Protein AF-A0A3D2CEG2-F1 (afdb_monomer)

Foldseek 3Di:
DDDDDDDDDPDDDDPPPDPPPDPPPPPPDDQFDLQVLLVLCLVAPLRSCVSLVPDDPVVSVVRNVVVVVLCCQQPPDADPPGGPCRVPVPVSVVSVVVSNVVSNVRSVVSSVSSVVVNVVVVVVVLQDFPQDQDPVNPDRDRDNDDDD

Radius of gyration: 26.11 Å; Cα contacts (8 Å, |Δi|>4): 119; chains: 1; bounding box: 57×58×69 Å

Secondary structure (DSSP, 8-state):
---------------------------S-PPP-HHHHHHHHHHSTTHHHHHHT-S-HHHHHHHHHHHHHHHHHHHTPPBTTB-HHHH-HHHHHHHHHHHHHHHHHHHHHHHHHHHHHHHHHHHHHHTS-EEEEPTTS--EEEE-----

Structure (mmCIF, N/CA/C/O backbone):
data_AF-A0A3D2CEG2-F1
#
_entry.id   AF-A0A3D2CEG2-F1
#
loop_
_atom_site.group_PDB
_atom_site.id
_atom_site.type_symbol
_atom_site.label_atom_id
_atom_site.label_alt_id
_atom_site.label_comp_id
_atom_site.label_asym_id
_atom_site.label_entity_id
_atom_si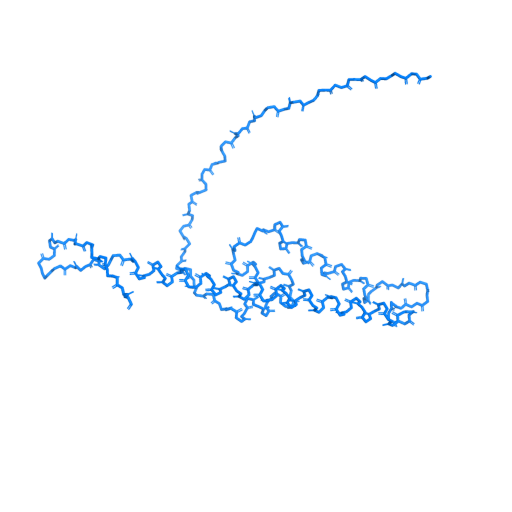te.label_seq_id
_atom_site.pdbx_PDB_ins_code
_atom_site.Cartn_x
_atom_site.Cartn_y
_atom_site.Cartn_z
_atom_site.occupancy
_atom_site.B_iso_or_equiv
_atom_site.auth_seq_id
_atom_site.auth_comp_id
_atom_site.auth_asym_id
_atom_site.auth_atom_id
_atom_site.pdbx_PDB_model_num
ATOM 1 N N . MET A 1 1 ? 18.929 47.946 -15.778 1.00 42.94 1 MET A N 1
ATOM 2 C CA . MET A 1 1 ? 17.590 47.532 -16.253 1.00 42.94 1 MET A CA 1
ATOM 3 C C . MET A 1 1 ? 16.760 47.150 -15.026 1.00 42.94 1 MET A C 1
ATOM 5 O O . MET A 1 1 ? 17.115 46.188 -14.368 1.00 42.94 1 MET A O 1
ATOM 9 N N . LEU A 1 2 ? 15.990 48.111 -14.490 1.00 36.00 2 LEU A N 1
ATOM 10 C CA . LEU A 1 2 ? 14.506 48.102 -14.418 1.00 36.00 2 LEU A CA 1
ATOM 11 C C . LEU A 1 2 ? 13.957 47.003 -13.466 1.00 36.00 2 LEU A C 1
ATOM 13 O O . LEU A 1 2 ? 13.908 45.848 -13.850 1.00 36.00 2 LEU A O 1
ATOM 17 N N . HIS A 1 3 ? 13.818 47.218 -12.149 1.00 42.34 3 HIS A N 1
ATOM 18 C CA . HIS A 1 3 ? 12.664 47.790 -11.409 1.00 42.34 3 HIS A CA 1
ATOM 19 C C . HIS A 1 3 ? 11.264 47.250 -11.782 1.00 42.34 3 HIS A C 1
ATOM 21 O O . HIS A 1 3 ? 10.720 47.659 -12.801 1.00 42.34 3 HIS A O 1
ATOM 27 N N . ALA A 1 4 ? 10.672 46.442 -10.885 1.00 49.22 4 ALA A N 1
ATOM 28 C CA . ALA A 1 4 ? 9.240 46.380 -10.506 1.00 49.22 4 ALA A CA 1
ATOM 29 C C . ALA A 1 4 ? 9.119 45.385 -9.317 1.00 49.22 4 ALA A C 1
ATOM 31 O O . ALA A 1 4 ? 9.452 44.219 -9.488 1.00 49.22 4 ALA A O 1
ATOM 32 N N . PHE A 1 5 ? 8.977 45.760 -8.039 1.00 42.22 5 PHE A N 1
ATOM 33 C CA . PHE A 1 5 ? 7.863 46.391 -7.300 1.00 42.22 5 PHE A CA 1
ATOM 34 C C . PHE A 1 5 ? 6.514 45.647 -7.322 1.00 42.22 5 PHE A C 1
ATOM 36 O O . PHE A 1 5 ? 5.977 45.388 -8.392 1.00 42.22 5 PHE A O 1
ATOM 43 N N . LEU A 1 6 ? 5.939 45.523 -6.106 1.00 39.72 6 LEU A N 1
ATOM 44 C CA . LEU A 1 6 ? 4.506 45.385 -5.761 1.00 39.72 6 LEU A CA 1
ATOM 45 C C . LEU A 1 6 ? 3.837 44.022 -6.061 1.00 39.72 6 LEU A C 1
ATOM 47 O O . LEU A 1 6 ? 4.116 43.401 -7.068 1.00 39.72 6 LEU A O 1
ATOM 51 N N . ALA A 1 7 ? 2.875 43.500 -5.295 1.00 39.22 7 ALA A N 1
ATOM 52 C CA . ALA A 1 7 ? 2.267 43.854 -4.015 1.00 39.22 7 ALA A CA 1
ATOM 53 C C . ALA A 1 7 ? 1.388 42.663 -3.571 1.00 39.22 7 ALA A C 1
ATOM 55 O O . ALA A 1 7 ? 0.840 41.957 -4.409 1.00 39.22 7 ALA A O 1
ATOM 56 N N . LEU A 1 8 ? 1.190 42.539 -2.259 1.00 41.31 8 LEU A N 1
ATOM 57 C CA . LEU A 1 8 ? -0.115 42.322 -1.624 1.00 41.31 8 LEU A CA 1
ATOM 58 C C . LEU A 1 8 ? -1.017 41.168 -2.123 1.00 41.31 8 LEU A C 1
ATOM 60 O O . LEU A 1 8 ? -1.780 41.318 -3.068 1.00 41.31 8 LEU A O 1
ATOM 64 N N . ALA A 1 9 ? -1.098 40.104 -1.321 1.00 42.97 9 ALA A N 1
ATOM 65 C CA . ALA A 1 9 ? -2.386 39.476 -1.010 1.00 42.97 9 ALA A CA 1
ATOM 66 C C . ALA A 1 9 ? -2.325 38.779 0.359 1.00 42.97 9 ALA A C 1
ATOM 68 O O . ALA A 1 9 ? -2.329 37.555 0.470 1.00 42.97 9 ALA A O 1
ATOM 69 N N . LEU A 1 10 ? -2.292 39.588 1.424 1.00 46.09 10 LEU A N 1
ATOM 70 C CA . LEU A 1 10 ? -2.864 39.187 2.707 1.00 46.09 10 LEU A CA 1
ATOM 71 C C . LEU A 1 10 ? -4.368 38.982 2.464 1.00 46.09 10 LEU A C 1
ATOM 73 O O . LEU A 1 10 ? -5.115 39.953 2.369 1.00 46.09 10 LEU A O 1
ATOM 77 N N . THR A 1 11 ? -4.821 37.739 2.327 1.00 51.34 11 THR A N 1
ATOM 78 C CA . THR A 1 11 ? -6.248 37.415 2.427 1.00 51.34 11 THR A CA 1
ATOM 79 C C . THR A 1 11 ? -6.501 36.838 3.808 1.00 51.34 11 THR A C 1
ATOM 81 O O . THR A 1 11 ? -6.250 35.672 4.100 1.00 51.34 11 THR A O 1
ATOM 84 N N . ALA A 1 12 ? -6.949 37.724 4.693 1.00 43.72 12 ALA A N 1
ATOM 85 C CA . ALA A 1 12 ? -7.514 37.356 5.972 1.00 43.72 12 ALA A CA 1
ATOM 86 C C . ALA A 1 12 ? -8.831 36.592 5.760 1.00 43.72 12 ALA A C 1
ATOM 88 O O . ALA A 1 12 ? -9.707 37.034 5.025 1.00 43.72 12 ALA A O 1
ATOM 89 N N . SER A 1 13 ? -8.921 35.449 6.439 1.00 51.25 13 SER A N 1
ATOM 90 C CA . SER A 1 13 ? -10.106 34.853 7.060 1.00 51.25 13 SER A CA 1
ATOM 91 C C . SER A 1 13 ? -11.473 35.141 6.425 1.00 51.25 13 SER A C 1
ATOM 93 O O . SER A 1 13 ? -12.099 36.168 6.676 1.00 51.25 13 SER A O 1
ATOM 95 N N . THR A 1 14 ? -12.030 34.119 5.779 1.00 43.12 14 THR A N 1
ATOM 96 C CA . THR A 1 14 ? -13.417 33.746 6.073 1.00 43.12 14 THR A CA 1
ATOM 97 C C . THR A 1 14 ? -13.414 32.299 6.544 1.00 43.12 14 THR A C 1
ATOM 99 O O . THR A 1 14 ? -13.453 31.353 5.762 1.00 43.12 14 THR A O 1
ATOM 102 N N . ALA A 1 15 ? -13.327 32.118 7.862 1.00 48.59 15 ALA A N 1
ATOM 103 C CA . ALA A 1 15 ? -13.788 30.900 8.508 1.00 48.59 15 ALA A CA 1
ATOM 104 C C . ALA A 1 15 ? -15.304 30.799 8.271 1.00 48.59 15 ALA A C 1
ATOM 106 O O . ALA A 1 15 ? -16.113 31.197 9.106 1.00 48.59 15 ALA A O 1
ATOM 107 N N . SER A 1 16 ? -15.693 30.330 7.083 1.00 51.94 16 SER A N 1
ATOM 108 C CA . SER A 1 16 ? -17.031 29.811 6.857 1.00 51.94 16 SER A CA 1
ATOM 109 C C . SER A 1 16 ? -17.116 28.555 7.709 1.00 51.94 16 SER A C 1
ATOM 111 O O . SER A 1 16 ? -16.460 27.553 7.421 1.00 51.94 16 SER A O 1
ATOM 113 N N . ALA A 1 17 ? -17.817 28.665 8.836 1.00 54.22 17 ALA A N 1
ATOM 114 C CA . ALA A 1 17 ? -18.157 27.535 9.673 1.00 54.22 17 ALA A CA 1
ATOM 115 C C . ALA A 1 17 ? -18.869 26.515 8.782 1.00 54.22 17 ALA A C 1
ATOM 117 O O . ALA A 1 17 ? -20.036 26.693 8.431 1.00 54.22 17 ALA A O 1
ATOM 118 N N . ALA A 1 18 ? -18.130 25.483 8.365 1.00 50.28 18 ALA A N 1
ATOM 119 C CA . ALA A 1 18 ? -18.706 24.347 7.678 1.00 50.28 18 ALA A CA 1
ATOM 120 C C . ALA A 1 18 ? -19.881 23.857 8.538 1.00 50.28 18 ALA A C 1
ATOM 122 O O . ALA A 1 18 ? -19.718 23.754 9.761 1.00 50.28 18 ALA A O 1
ATOM 123 N N . PRO A 1 19 ? -21.067 23.624 7.947 1.00 52.62 19 PRO A N 1
ATOM 124 C CA . PRO A 1 19 ? -22.203 23.110 8.691 1.00 52.62 19 PRO A CA 1
ATOM 125 C C . PRO A 1 19 ? -21.728 21.872 9.441 1.00 52.62 19 PRO A C 1
ATOM 127 O O . PRO A 1 19 ? -21.148 20.975 8.831 1.00 52.62 19 PRO A O 1
ATOM 130 N N . ALA A 1 20 ? -21.889 21.885 10.766 1.00 51.44 20 ALA A N 1
ATOM 131 C CA . ALA A 1 20 ? -21.492 20.789 11.629 1.00 51.44 20 ALA A CA 1
ATOM 132 C C . ALA A 1 20 ? -22.071 19.502 11.039 1.00 51.44 20 ALA A C 1
ATOM 134 O O . ALA A 1 20 ? -23.289 19.314 11.055 1.00 51.44 20 ALA A O 1
ATOM 135 N N . GLU A 1 21 ? -21.208 18.668 10.451 1.00 45.22 21 GLU A N 1
ATOM 136 C CA . GLU A 1 21 ? -21.599 17.363 9.945 1.00 45.22 21 GLU A CA 1
ATOM 137 C C . GLU A 1 21 ? -22.230 16.635 11.125 1.00 45.22 21 GLU A C 1
ATOM 139 O O . GLU A 1 21 ? -21.552 16.267 12.089 1.00 45.22 21 GLU A O 1
ATOM 144 N N . GLN A 1 22 ? -23.556 16.496 11.085 1.00 47.28 22 GLN A N 1
ATOM 145 C CA . GLN A 1 22 ? -24.261 15.663 12.037 1.00 47.28 22 GLN A CA 1
ATOM 146 C C . GLN A 1 22 ? -23.570 14.301 11.989 1.00 47.28 22 GLN A C 1
ATOM 148 O O . GLN A 1 22 ? -23.398 13.765 10.888 1.00 47.28 22 GLN A O 1
ATOM 153 N N . PRO A 1 23 ? -23.129 13.748 13.132 1.00 47.56 23 PRO A N 1
ATOM 154 C CA . PRO A 1 23 ? -22.524 12.434 13.152 1.00 47.56 23 PRO A CA 1
ATOM 155 C C . PRO A 1 23 ? -23.610 11.459 12.716 1.00 47.56 23 PRO A C 1
ATOM 157 O O . PRO A 1 23 ? -24.440 11.037 13.518 1.00 47.56 23 PRO A O 1
ATOM 160 N N . VAL A 1 24 ? -23.635 11.153 11.416 1.00 52.97 24 VAL A N 1
ATOM 161 C CA . VAL A 1 24 ? -24.502 10.141 10.828 1.00 52.97 24 VAL A CA 1
ATOM 162 C C . VAL A 1 24 ? -24.265 8.917 11.682 1.00 52.97 24 VAL A C 1
ATOM 164 O O . VAL A 1 24 ? -23.120 8.465 11.774 1.00 52.97 24 VAL A O 1
ATOM 167 N N . ALA A 1 25 ? -25.302 8.472 12.391 1.00 46.69 25 ALA A N 1
ATOM 168 C CA . ALA A 1 25 ? -25.221 7.368 13.327 1.00 46.69 25 ALA A CA 1
ATOM 169 C C . ALA A 1 25 ? -24.6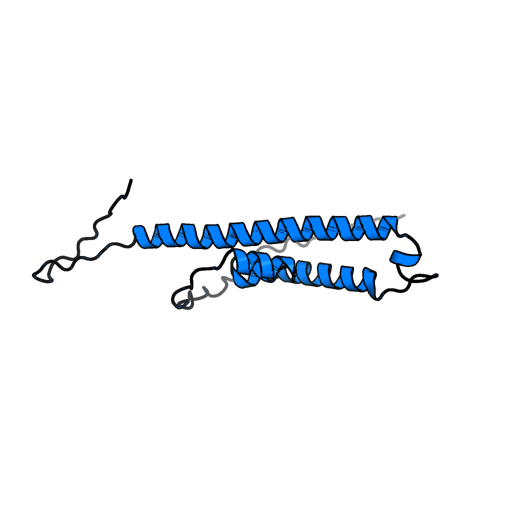86 6.155 12.564 1.00 46.69 25 ALA A C 1
ATOM 171 O O . ALA A 1 25 ? -25.418 5.451 11.868 1.00 46.69 25 ALA A O 1
ATOM 172 N N . ARG A 1 26 ? -23.364 5.962 12.614 1.00 53.56 26 ARG A N 1
ATOM 173 C CA . ARG A 1 26 ? -22.704 4.830 11.985 1.00 53.56 26 ARG A CA 1
ATOM 174 C C . ARG A 1 26 ? -23.222 3.640 12.768 1.00 53.56 26 ARG A C 1
ATOM 176 O O . ARG A 1 26 ? -22.898 3.505 13.948 1.00 53.56 26 ARG A O 1
ATOM 183 N N . GLY A 1 27 ? -24.062 2.829 12.122 1.00 51.59 27 GLY A N 1
ATOM 184 C CA . GLY A 1 27 ? -24.511 1.550 12.664 1.00 51.59 27 GLY A CA 1
ATOM 185 C C . GLY A 1 27 ? -23.323 0.763 13.228 1.00 51.59 27 GLY A C 1
ATOM 186 O O . GLY A 1 27 ? -22.179 1.063 12.868 1.00 51.59 27 GLY A O 1
ATOM 187 N N . PRO A 1 28 ? -23.560 -0.213 14.121 1.00 53.22 28 PRO A N 1
ATOM 188 C CA . PRO A 1 28 ? -22.523 -0.826 14.948 1.00 53.22 28 PRO A CA 1
ATOM 189 C C . PRO A 1 28 ? -21.291 -1.157 14.106 1.00 53.22 28 PRO A C 1
ATOM 191 O O . PRO A 1 28 ? -21.320 -2.034 13.238 1.00 53.22 28 PRO A O 1
ATOM 194 N N . ALA A 1 29 ? -20.225 -0.375 14.298 1.00 63.69 29 ALA A N 1
ATOM 195 C CA . ALA A 1 29 ? -19.043 -0.472 13.461 1.00 63.69 29 ALA A CA 1
ATOM 196 C C . ALA A 1 29 ? -18.453 -1.871 13.662 1.00 63.69 29 ALA A C 1
ATOM 198 O O . ALA A 1 29 ? -17.974 -2.191 14.747 1.00 63.69 29 ALA A O 1
ATOM 199 N N . ARG A 1 30 ? -18.517 -2.725 12.633 1.00 75.81 30 ARG A N 1
ATOM 200 C CA . ARG A 1 30 ? -18.031 -4.113 12.704 1.00 75.81 30 ARG A CA 1
ATOM 201 C C . ARG A 1 30 ? -16.550 -4.158 13.077 1.00 75.81 30 ARG A C 1
ATOM 203 O O . ARG A 1 30 ? -15.788 -3.226 12.798 1.00 75.81 30 ARG A O 1
ATOM 210 N N . GLU A 1 31 ? -16.147 -5.212 13.782 1.00 82.81 31 GLU A N 1
ATOM 211 C CA . GLU A 1 31 ? -14.736 -5.477 14.094 1.00 82.81 31 GLU A CA 1
ATOM 212 C C . GLU A 1 31 ? -13.919 -5.524 12.808 1.00 82.81 31 GLU A C 1
ATOM 214 O O . GLU A 1 31 ? -14.339 -6.107 11.804 1.00 82.81 31 GLU A O 1
ATOM 219 N N . LYS A 1 32 ? -12.793 -4.810 12.807 1.00 86.56 32 LYS A N 1
ATOM 220 C CA . LYS A 1 32 ? -11.914 -4.756 11.645 1.00 86.56 32 LYS A CA 1
ATOM 221 C C . LYS A 1 32 ? -11.090 -6.032 11.631 1.00 86.56 32 LYS A C 1
ATOM 223 O O . LYS A 1 32 ? -10.656 -6.494 12.676 1.00 86.56 32 LYS A O 1
ATOM 228 N N . LYS A 1 33 ? -10.862 -6.616 10.459 1.00 91.38 33 LYS A N 1
ATOM 229 C CA . LYS A 1 33 ? -10.000 -7.795 10.316 1.00 91.38 33 LYS A CA 1
ATOM 230 C C . LYS A 1 33 ? -8.589 -7.319 9.951 1.00 91.38 33 LYS A C 1
ATOM 232 O O . LYS A 1 33 ? -8.405 -6.901 8.809 1.00 91.38 33 LYS A O 1
ATOM 237 N N . PRO A 1 34 ? -7.590 -7.367 10.857 1.00 90.62 34 PRO A N 1
ATOM 238 C CA . PRO A 1 34 ? -6.271 -6.790 10.584 1.00 90.62 34 PRO A CA 1
ATOM 239 C C . PRO A 1 34 ? -5.560 -7.438 9.396 1.00 90.62 34 PRO A C 1
ATOM 241 O O . PRO A 1 34 ? -4.983 -6.738 8.572 1.00 90.62 34 PRO A O 1
ATOM 244 N N . LEU A 1 35 ? -5.679 -8.761 9.251 1.00 90.31 35 LEU A N 1
ATOM 245 C CA . LEU A 1 35 ? -5.137 -9.489 8.099 1.00 90.31 35 LEU A CA 1
ATOM 246 C C . LEU A 1 35 ? -5.802 -9.079 6.780 1.00 90.31 35 LEU A C 1
ATOM 248 O O . LEU A 1 35 ? -5.129 -8.996 5.760 1.00 90.31 35 LEU A O 1
ATOM 252 N N . LEU A 1 36 ? -7.104 -8.776 6.801 1.00 90.62 36 LEU A N 1
ATOM 253 C CA . LEU A 1 36 ? -7.802 -8.278 5.618 1.00 90.62 36 LEU A CA 1
ATOM 254 C C . LEU A 1 36 ? -7.332 -6.865 5.265 1.00 90.62 36 LEU A C 1
ATOM 256 O O . LEU A 1 36 ? -7.078 -6.593 4.100 1.00 90.62 36 LEU A O 1
ATOM 260 N N . ALA A 1 37 ? -7.184 -5.981 6.257 1.00 89.25 37 ALA A N 1
ATOM 261 C CA . ALA A 1 37 ? -6.668 -4.632 6.036 1.00 89.25 37 ALA A CA 1
ATOM 262 C C . ALA A 1 37 ? -5.244 -4.665 5.459 1.00 89.25 37 ALA A C 1
ATOM 264 O O . ALA A 1 37 ? -4.956 -3.950 4.503 1.00 89.25 37 ALA A O 1
ATOM 265 N N . ALA A 1 38 ? -4.385 -5.537 5.994 1.00 88.06 38 ALA A N 1
ATOM 266 C CA . ALA A 1 38 ? -3.032 -5.758 5.495 1.00 88.06 38 ALA A CA 1
ATOM 267 C C . ALA A 1 38 ? -3.035 -6.297 4.062 1.00 88.06 38 ALA A C 1
ATOM 269 O O . ALA A 1 38 ? -2.377 -5.728 3.199 1.00 88.06 38 ALA A O 1
ATOM 270 N N . GLY A 1 39 ? -3.813 -7.353 3.800 1.00 87.38 39 GLY A N 1
ATOM 271 C CA . GLY A 1 39 ? -3.922 -7.963 2.477 1.00 87.38 39 GLY A CA 1
ATOM 272 C C . GLY A 1 39 ? -4.441 -6.979 1.433 1.00 87.38 39 GLY A C 1
ATOM 273 O O . GLY A 1 39 ? -3.842 -6.837 0.374 1.00 87.38 39 GLY A O 1
ATOM 274 N N . LEU A 1 40 ? -5.494 -6.223 1.756 1.00 88.06 40 LEU A N 1
ATOM 275 C CA . LEU A 1 40 ? -6.011 -5.172 0.879 1.00 88.06 40 LEU A CA 1
ATOM 276 C C . LEU A 1 40 ? -4.939 -4.131 0.555 1.00 88.06 40 LEU A C 1
ATOM 278 O O . LEU A 1 40 ? -4.787 -3.780 -0.608 1.00 88.06 40 LEU A O 1
ATOM 282 N N . ASN A 1 41 ? -4.181 -3.668 1.554 1.00 86.81 41 ASN A N 1
ATOM 283 C CA . ASN A 1 41 ? -3.126 -2.677 1.333 1.00 86.81 41 ASN A CA 1
ATOM 284 C C . ASN A 1 41 ? -1.903 -3.241 0.597 1.00 86.81 41 ASN A C 1
ATOM 286 O O . ASN A 1 41 ? -1.193 -2.480 -0.050 1.00 86.81 41 ASN A O 1
ATOM 290 N N . TRP A 1 42 ? -1.658 -4.548 0.709 1.00 83.75 42 TRP A N 1
ATOM 291 C CA . TRP A 1 42 ? -0.583 -5.240 0.004 1.00 83.75 42 TRP A CA 1
ATOM 292 C C . TRP A 1 42 ? -0.872 -5.357 -1.495 1.00 83.75 42 TRP A C 1
ATOM 294 O O . TRP A 1 42 ? 0.008 -5.097 -2.310 1.00 83.75 42 TRP A O 1
ATOM 304 N N . PHE A 1 43 ? -2.103 -5.734 -1.860 1.00 83.75 43 PHE A N 1
ATOM 305 C CA . PHE A 1 43 ? -2.512 -5.850 -3.264 1.00 83.75 43 PHE A CA 1
ATOM 306 C C . PHE A 1 43 ? -2.798 -4.493 -3.905 1.00 83.75 43 PHE A C 1
ATOM 308 O O . PHE A 1 43 ? -2.457 -4.274 -5.063 1.00 83.75 43 PHE A O 1
ATOM 315 N N . VAL A 1 44 ? -3.443 -3.591 -3.165 1.00 84.31 44 VAL A N 1
ATOM 316 C CA . VAL A 1 44 ? -3.828 -2.265 -3.647 1.00 84.31 44 VAL A CA 1
ATOM 317 C C . VAL A 1 44 ? -3.433 -1.234 -2.589 1.00 84.31 44 VAL A C 1
ATOM 319 O O . VAL A 1 44 ? -4.174 -1.025 -1.619 1.00 84.31 44 VAL A O 1
ATOM 322 N N . PRO A 1 45 ? -2.277 -0.569 -2.753 1.00 83.31 45 PRO A N 1
ATOM 323 C CA . PRO A 1 45 ? -1.804 0.442 -1.817 1.00 83.31 45 PRO A CA 1
ATOM 324 C C . PRO A 1 45 ? -2.856 1.529 -1.587 1.00 83.31 45 PRO A C 1
ATOM 326 O O . PRO A 1 45 ? -3.172 2.297 -2.484 1.00 83.31 45 PRO A O 1
ATOM 329 N N . GLY A 1 46 ? -3.405 1.612 -0.376 1.00 81.81 46 GLY A N 1
ATOM 330 C CA . GLY A 1 46 ? -4.449 2.569 0.004 1.00 81.81 46 GLY A CA 1
ATOM 331 C C . GLY A 1 46 ? -5.795 1.921 0.340 1.00 81.81 46 GLY A C 1
ATOM 332 O O . GLY A 1 46 ? -6.548 2.468 1.151 1.00 81.81 46 GLY A O 1
ATOM 333 N N . ALA A 1 47 ? -6.089 0.733 -0.198 1.00 85.56 47 ALA A N 1
ATOM 334 C CA . ALA A 1 47 ? -7.370 0.054 0.013 1.00 85.56 47 ALA A CA 1
ATOM 335 C C . ALA A 1 47 ? -7.565 -0.408 1.467 1.00 85.56 47 ALA A C 1
ATOM 337 O O . ALA A 1 47 ? -8.673 -0.333 2.004 1.00 85.56 47 ALA A O 1
ATOM 338 N N . GLY A 1 48 ? -6.486 -0.823 2.142 1.00 85.88 48 GLY A N 1
ATOM 339 C CA . GLY A 1 48 ? -6.529 -1.188 3.561 1.00 85.88 48 GLY A CA 1
ATOM 340 C C . GLY A 1 48 ? -6.920 -0.011 4.458 1.00 85.88 48 GLY A C 1
ATOM 341 O O . GLY A 1 48 ? -7.715 -0.163 5.388 1.00 85.88 48 GLY A O 1
ATOM 342 N N . TYR A 1 49 ? -6.437 1.191 4.139 1.00 86.88 49 TYR A N 1
ATOM 343 C CA . TYR A 1 49 ? -6.788 2.407 4.874 1.00 86.88 49 TYR A CA 1
ATOM 344 C C . TYR A 1 49 ? -8.222 2.864 4.610 1.00 86.88 49 TYR A C 1
ATOM 346 O O . TYR A 1 49 ? -8.906 3.282 5.545 1.00 86.88 49 TYR A O 1
ATOM 354 N N . MET A 1 50 ? -8.707 2.729 3.371 1.00 86.19 50 MET A N 1
ATOM 355 C CA . MET A 1 50 ? -10.120 2.961 3.054 1.00 86.19 50 MET A CA 1
ATOM 356 C C . MET A 1 50 ? -11.029 1.993 3.822 1.00 86.19 50 MET A C 1
ATOM 358 O O . MET A 1 50 ? -12.025 2.416 4.404 1.00 86.19 50 MET A O 1
ATOM 362 N N . TYR A 1 51 ? -10.657 0.711 3.903 1.00 87.50 51 TYR A N 1
ATOM 363 C CA . TYR A 1 51 ? -11.374 -0.284 4.707 1.00 87.50 51 TYR A CA 1
ATOM 364 C C . TYR A 1 51 ? -11.394 0.071 6.204 1.00 87.50 51 TYR A C 1
ATOM 366 O O . TYR A 1 51 ? -12.424 -0.077 6.881 1.00 87.50 51 TYR A O 1
ATOM 374 N N . ASN A 1 52 ? -10.273 0.559 6.740 1.00 87.31 52 ASN A N 1
ATOM 375 C CA . ASN A 1 52 ? -10.184 1.003 8.129 1.00 87.31 52 ASN A CA 1
ATOM 376 C C . ASN A 1 52 ? -10.992 2.287 8.380 1.00 87.31 52 ASN A C 1
ATOM 378 O O . ASN A 1 52 ? -11.583 2.429 9.453 1.00 87.31 52 ASN A O 1
ATOM 382 N N . GLY A 1 53 ? -11.083 3.171 7.381 1.00 81.12 53 GLY A N 1
ATOM 383 C CA . GLY A 1 53 ? -11.868 4.406 7.408 1.00 81.12 53 GLY A CA 1
ATOM 384 C C . GLY A 1 53 ? -11.249 5.520 8.255 1.00 81.12 53 GLY A C 1
ATOM 385 O O . GLY A 1 53 ? -11.971 6.411 8.700 1.00 81.12 53 GLY A O 1
ATOM 386 N N . ARG A 1 54 ? -9.941 5.444 8.541 1.00 73.69 54 ARG A N 1
ATOM 387 C CA . ARG A 1 54 ? -9.246 6.381 9.438 1.00 73.69 54 ARG A CA 1
ATOM 388 C C . ARG A 1 54 ? -8.383 7.405 8.704 1.00 73.69 54 ARG A C 1
ATOM 390 O O . ARG A 1 54 ? -8.264 8.526 9.191 1.00 73.69 54 ARG A O 1
ATOM 397 N N . LYS A 1 55 ? -7.773 7.042 7.569 1.00 77.25 55 LYS A N 1
ATOM 398 C CA . LYS A 1 55 ? -6.963 7.980 6.777 1.00 77.25 55 LYS A CA 1
ATOM 399 C C . LYS A 1 55 ? -7.812 8.693 5.716 1.00 77.25 55 LYS A C 1
ATOM 401 O O . LYS A 1 55 ? -8.701 8.069 5.135 1.00 77.25 55 LYS A O 1
ATOM 406 N N . PRO A 1 56 ? -7.543 9.985 5.454 1.00 72.69 56 PRO A N 1
ATOM 407 C CA . PRO A 1 56 ? -8.276 10.762 4.463 1.00 72.69 56 PRO A CA 1
ATOM 408 C C . PRO A 1 56 ? -7.993 10.274 3.037 1.00 72.69 56 PRO A C 1
ATOM 410 O O . PRO A 1 56 ? -6.885 9.827 2.729 1.00 72.69 56 PRO A O 1
ATOM 413 N N . ALA A 1 57 ? -8.978 10.441 2.148 1.00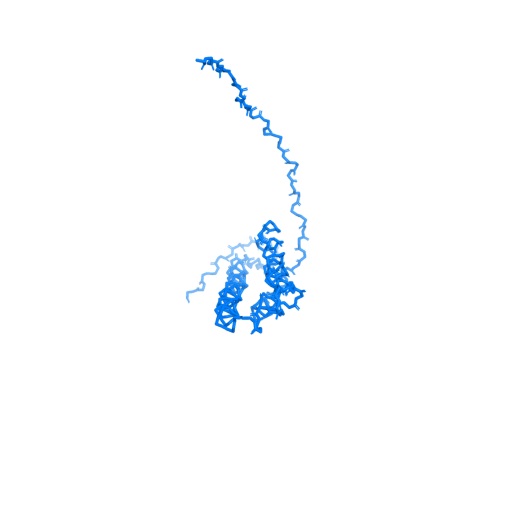 74.12 57 ALA A N 1
ATOM 414 C CA . ALA A 1 57 ? -8.880 10.065 0.733 1.00 74.12 57 ALA A CA 1
ATOM 415 C C . ALA A 1 57 ? -7.689 10.726 0.012 1.00 74.12 57 ALA A C 1
ATOM 417 O O . ALA A 1 57 ? -7.114 10.146 -0.905 1.00 74.12 57 ALA A O 1
ATOM 418 N N . LEU A 1 58 ? -7.264 11.903 0.486 1.00 68.06 58 LEU A N 1
ATOM 419 C CA . LEU A 1 58 ? -6.092 12.625 -0.010 1.00 68.06 58 LEU A CA 1
ATOM 420 C C . LEU A 1 58 ? -4.779 11.836 0.137 1.00 68.06 58 LEU A C 1
ATOM 422 O O . LEU A 1 58 ? -3.824 12.122 -0.566 1.00 68.06 58 LEU A O 1
ATOM 426 N N . VAL A 1 59 ? -4.711 10.849 1.034 1.00 70.88 59 VAL A N 1
ATOM 427 C CA . VAL A 1 59 ? -3.530 9.983 1.194 1.00 70.88 59 VAL A CA 1
ATOM 428 C C . VAL A 1 59 ? -3.687 8.695 0.387 1.00 70.88 59 VAL A C 1
ATOM 430 O O . VAL A 1 59 ? -2.736 8.226 -0.233 1.00 70.88 59 VAL A O 1
ATOM 433 N N . THR A 1 60 ? -4.891 8.124 0.358 1.00 72.75 60 THR A N 1
ATOM 434 C CA . THR A 1 60 ? -5.132 6.826 -0.286 1.00 72.75 60 THR A CA 1
ATOM 435 C C . THR A 1 60 ? -5.179 6.922 -1.808 1.00 72.75 60 THR A C 1
ATOM 437 O O . THR A 1 60 ? -4.703 6.015 -2.484 1.00 72.75 60 THR A O 1
ATOM 440 N N . VAL A 1 61 ? -5.709 8.017 -2.361 1.00 72.38 61 VAL A N 1
ATOM 441 C CA . VAL A 1 61 ? -5.825 8.211 -3.815 1.00 72.38 61 VAL A CA 1
ATOM 442 C C . VAL A 1 61 ? -4.455 8.405 -4.480 1.00 72.38 61 VAL A C 1
ATOM 444 O O . VAL A 1 61 ? -4.178 7.672 -5.430 1.00 72.38 61 VAL A O 1
ATOM 447 N N . PRO A 1 62 ? -3.551 9.282 -3.991 1.00 72.62 62 PRO A N 1
ATOM 448 C CA . PRO A 1 62 ? -2.209 9.392 -4.562 1.00 72.62 62 PRO A CA 1
ATOM 449 C C . PRO A 1 62 ? -1.383 8.114 -4.419 1.00 72.62 62 PRO A C 1
ATOM 451 O O . PRO A 1 62 ? -0.610 7.805 -5.316 1.00 72.62 62 PRO A O 1
ATOM 454 N N . MET A 1 63 ? -1.564 7.340 -3.341 1.00 77.38 63 MET A N 1
ATOM 455 C CA . MET A 1 63 ? -0.912 6.032 -3.200 1.00 77.38 63 MET A CA 1
ATOM 456 C C . MET A 1 63 ? -1.353 5.046 -4.287 1.00 77.38 63 MET A C 1
ATOM 458 O O . MET A 1 63 ? -0.499 4.442 -4.933 1.00 77.38 63 MET A O 1
ATOM 462 N N . MET A 1 64 ? -2.663 4.912 -4.520 1.00 76.94 64 MET A N 1
ATOM 463 C CA . MET A 1 64 ? -3.176 4.052 -5.594 1.00 76.94 64 MET A CA 1
ATOM 464 C C . MET A 1 64 ? -2.709 4.538 -6.970 1.00 76.94 64 MET A C 1
ATOM 466 O O . MET A 1 64 ? -2.282 3.731 -7.792 1.00 76.94 64 MET A O 1
ATOM 470 N N . ALA A 1 65 ? -2.745 5.853 -7.211 1.00 75.69 65 ALA A N 1
ATOM 471 C CA . ALA A 1 65 ? -2.290 6.447 -8.465 1.00 75.69 65 ALA A CA 1
ATOM 472 C C . ALA A 1 65 ? -0.784 6.240 -8.693 1.00 75.69 65 ALA A C 1
ATOM 474 O O . ALA A 1 65 ? -0.376 5.901 -9.799 1.00 75.69 65 ALA A O 1
ATOM 475 N N . GLY A 1 66 ? 0.034 6.388 -7.647 1.00 78.12 66 GLY A N 1
ATOM 476 C CA . GLY A 1 66 ? 1.471 6.134 -7.698 1.00 78.12 66 GLY A CA 1
ATOM 477 C C . GLY A 1 66 ? 1.785 4.674 -8.012 1.00 78.12 66 GLY A C 1
ATOM 478 O O . GLY A 1 66 ? 2.597 4.408 -8.893 1.00 78.12 66 GLY A O 1
ATOM 479 N N . ALA A 1 67 ? 1.095 3.730 -7.363 1.00 78.88 67 ALA A N 1
ATOM 480 C CA . ALA A 1 67 ? 1.243 2.304 -7.648 1.00 78.88 67 ALA A CA 1
ATOM 481 C C . ALA A 1 67 ? 0.863 1.970 -9.100 1.00 78.88 67 ALA A C 1
ATOM 483 O O . ALA A 1 67 ? 1.644 1.338 -9.805 1.00 78.88 67 ALA A O 1
ATOM 484 N N . ALA A 1 68 ? -0.287 2.459 -9.575 1.00 77.38 68 ALA A N 1
ATOM 485 C CA . ALA A 1 68 ? -0.728 2.262 -10.955 1.00 77.38 68 ALA A CA 1
ATOM 486 C C . ALA A 1 68 ? 0.241 2.887 -11.974 1.00 77.38 68 ALA A C 1
ATOM 488 O O . ALA A 1 68 ? 0.553 2.265 -12.989 1.00 77.38 68 ALA A O 1
ATOM 489 N N . GLY A 1 69 ? 0.748 4.091 -11.692 1.00 79.88 69 GLY A N 1
ATOM 490 C CA . GLY A 1 69 ? 1.743 4.766 -12.523 1.00 79.88 69 GLY A CA 1
ATOM 491 C C . GLY A 1 69 ? 3.054 3.988 -12.608 1.00 79.88 69 GLY A C 1
ATOM 492 O O . GLY A 1 69 ? 3.607 3.843 -13.696 1.00 79.88 69 GLY A O 1
ATOM 493 N N . LEU A 1 70 ? 3.514 3.416 -11.492 1.00 80.50 70 LEU A N 1
ATOM 494 C CA . LEU A 1 70 ? 4.707 2.573 -11.486 1.00 80.50 70 LEU A CA 1
ATOM 495 C C . LEU A 1 70 ? 4.496 1.294 -12.302 1.00 80.50 70 LEU A C 1
ATOM 497 O O . LEU A 1 70 ? 5.315 0.974 -13.156 1.00 80.50 70 LEU A O 1
ATOM 501 N N . THR A 1 71 ? 3.366 0.606 -12.102 1.00 76.81 71 THR A N 1
ATOM 502 C CA . THR A 1 71 ? 3.018 -0.597 -12.873 1.00 76.81 71 THR A CA 1
ATOM 503 C C . THR A 1 71 ? 2.916 -0.300 -14.369 1.00 76.81 71 THR A C 1
ATOM 505 O O . THR A 1 71 ? 3.320 -1.134 -15.182 1.00 76.81 71 THR A O 1
ATOM 508 N N . TYR A 1 72 ? 2.410 0.881 -14.739 1.00 79.12 72 TYR A N 1
ATOM 509 C CA . TYR A 1 72 ? 2.360 1.337 -16.125 1.00 79.12 72 TYR A CA 1
ATOM 510 C C . TYR A 1 72 ? 3.761 1.503 -16.725 1.00 79.12 72 TYR A C 1
ATOM 512 O O . TYR A 1 72 ? 4.040 0.954 -17.789 1.00 79.12 72 TYR A O 1
ATOM 520 N N . ILE A 1 73 ? 4.656 2.210 -16.029 1.00 76.62 73 ILE A N 1
ATOM 521 C CA . ILE A 1 73 ? 6.037 2.419 -16.486 1.00 76.62 73 ILE A CA 1
ATOM 522 C C . ILE A 1 73 ? 6.784 1.085 -16.600 1.00 76.62 73 ILE A C 1
ATOM 524 O O . ILE A 1 73 ? 7.523 0.872 -17.554 1.00 76.62 73 ILE A O 1
ATOM 528 N N . GLU A 1 74 ? 6.566 0.179 -15.651 1.00 70.94 74 GLU A N 1
ATOM 529 C CA . GLU A 1 74 ? 7.290 -1.088 -15.565 1.00 70.94 74 GLU A CA 1
ATOM 530 C C . GLU A 1 74 ? 6.848 -2.114 -16.622 1.00 70.94 74 GLU A C 1
ATOM 532 O O . GLU A 1 74 ? 7.691 -2.833 -17.155 1.00 70.94 74 GLU A O 1
ATOM 537 N N . ASN A 1 75 ? 5.550 -2.180 -16.950 1.00 70.06 75 ASN A N 1
ATOM 538 C CA . ASN A 1 75 ? 5.006 -3.232 -17.823 1.00 70.06 75 ASN A CA 1
ATOM 539 C C . ASN A 1 75 ? 4.547 -2.750 -19.204 1.00 70.06 75 ASN A C 1
ATOM 541 O O . ASN A 1 75 ? 4.442 -3.568 -20.115 1.00 70.06 75 ASN A O 1
ATOM 545 N N . PHE A 1 76 ? 4.235 -1.462 -19.370 1.00 74.06 76 PHE A N 1
ATOM 546 C CA . PHE A 1 76 ? 3.601 -0.953 -20.593 1.00 74.06 76 PHE A CA 1
ATOM 547 C C . PHE A 1 76 ? 4.422 0.109 -21.316 1.00 74.06 76 PHE A C 1
ATOM 549 O O . PHE A 1 76 ? 4.263 0.271 -22.526 1.00 74.06 76 PHE A O 1
ATOM 556 N N . HIS A 1 77 ? 5.299 0.830 -20.618 1.00 74.38 77 HIS A N 1
ATOM 557 C CA . HIS A 1 77 ? 6.164 1.799 -21.274 1.00 74.38 77 HIS A CA 1
ATOM 558 C C . HIS A 1 77 ? 7.301 1.079 -22.006 1.00 74.38 77 HIS A C 1
ATOM 560 O O . HIS A 1 77 ? 8.109 0.379 -21.396 1.00 74.38 77 HIS A O 1
ATOM 566 N N . GLN A 1 78 ? 7.347 1.242 -23.328 1.00 73.88 78 GLN A N 1
ATOM 567 C CA . GLN A 1 78 ? 8.473 0.800 -24.139 1.00 73.88 78 GLN A CA 1
ATOM 568 C C . GLN A 1 78 ? 9.488 1.932 -24.231 1.00 73.88 78 GLN A C 1
ATOM 570 O O . GLN A 1 78 ? 9.155 3.043 -24.637 1.00 73.88 78 GLN A O 1
ATOM 575 N N . PHE A 1 79 ? 10.719 1.637 -23.839 1.00 76.50 79 PHE A N 1
ATOM 576 C CA . PHE A 1 79 ? 11.864 2.505 -24.061 1.00 76.50 79 PHE A CA 1
ATOM 577 C C . PHE A 1 79 ? 12.507 2.135 -25.406 1.00 76.50 79 PHE A C 1
ATOM 579 O O . PHE A 1 79 ? 12.246 1.054 -25.945 1.00 76.50 79 PHE A O 1
ATOM 586 N N . ASP A 1 80 ? 13.351 3.013 -25.955 1.00 76.12 80 ASP A N 1
ATOM 587 C CA . ASP A 1 80 ? 14.122 2.715 -27.168 1.00 76.12 80 ASP A CA 1
ATOM 588 C C . ASP A 1 80 ? 15.020 1.490 -26.921 1.00 76.12 80 ASP A C 1
ATOM 590 O O . ASP A 1 80 ? 16.081 1.589 -26.306 1.00 76.12 80 ASP A O 1
ATOM 594 N N . GLY A 1 81 ? 14.560 0.316 -27.366 1.00 73.50 81 GLY A N 1
ATOM 595 C CA . GLY A 1 81 ? 15.240 -0.968 -27.174 1.00 73.50 81 GLY A CA 1
ATOM 596 C C . GLY A 1 81 ? 14.459 -2.043 -26.409 1.00 73.50 81 GLY A C 1
ATOM 597 O O . GLY A 1 81 ? 14.970 -3.154 -26.299 1.00 73.50 81 GLY A O 1
ATOM 598 N N . GLY A 1 82 ? 13.243 -1.764 -25.919 1.00 75.38 82 GLY A N 1
ATOM 599 C CA . GLY A 1 82 ? 12.391 -2.752 -25.244 1.00 75.38 82 GLY A CA 1
ATOM 600 C C . GLY A 1 82 ? 11.842 -2.284 -23.895 1.00 75.38 82 GLY A C 1
ATOM 601 O O . GLY A 1 82 ? 11.704 -1.092 -23.620 1.00 75.38 82 GLY A O 1
ATOM 602 N N . THR A 1 83 ? 11.476 -3.234 -23.043 1.00 77.00 83 THR A N 1
ATOM 603 C CA . THR A 1 83 ? 10.990 -2.953 -21.683 1.00 77.00 83 THR A CA 1
ATOM 604 C C . THR A 1 83 ? 12.144 -2.639 -20.729 1.00 77.00 83 THR A C 1
ATOM 606 O O . THR A 1 83 ? 13.290 -3.022 -20.966 1.00 77.00 83 THR A O 1
ATOM 609 N N . LEU A 1 84 ? 11.849 -1.992 -19.593 1.00 73.94 84 LEU A N 1
ATOM 610 C CA . LEU A 1 84 ? 12.859 -1.670 -18.571 1.00 73.94 84 LEU A CA 1
ATOM 611 C C . LEU A 1 84 ? 13.654 -2.913 -18.127 1.00 73.94 84 LEU A C 1
ATOM 613 O O . LEU A 1 84 ? 14.852 -2.844 -17.877 1.00 73.94 84 LEU A O 1
ATOM 617 N N . ARG A 1 85 ? 12.985 -4.069 -18.085 1.00 75.81 85 ARG A N 1
ATOM 618 C CA . ARG A 1 85 ? 13.581 -5.361 -17.740 1.00 75.81 85 ARG A CA 1
ATOM 619 C C . ARG A 1 85 ? 14.623 -5.843 -18.753 1.00 75.81 85 ARG A C 1
ATOM 621 O O . ARG A 1 85 ? 15.570 -6.517 -18.356 1.00 75.81 85 ARG A O 1
ATOM 628 N N . GLU A 1 86 ? 14.419 -5.560 -20.035 1.00 79.31 86 GLU A N 1
ATOM 629 C CA . GLU A 1 86 ? 15.288 -6.012 -21.130 1.00 79.31 86 GLU A CA 1
ATOM 630 C C . GLU A 1 86 ? 16.516 -5.115 -21.283 1.00 79.31 86 GLU A C 1
ATOM 632 O O . GLU A 1 86 ? 17.596 -5.605 -21.604 1.00 79.31 86 GLU A O 1
ATOM 637 N N . ILE A 1 87 ? 16.355 -3.818 -21.016 1.00 84.19 87 ILE A N 1
ATOM 638 C CA . ILE A 1 87 ? 17.420 -2.823 -21.164 1.00 84.19 87 ILE A CA 1
ATOM 639 C C . ILE A 1 87 ? 18.295 -2.755 -19.904 1.00 84.19 87 ILE A C 1
ATOM 641 O O . ILE A 1 87 ? 19.516 -2.669 -20.016 1.00 84.19 87 ILE A O 1
ATOM 645 N N . ASP A 1 88 ? 17.696 -2.816 -18.708 1.00 84.19 88 ASP A N 1
ATOM 646 C CA . ASP A 1 88 ? 18.426 -2.745 -17.439 1.00 84.19 88 ASP A CA 1
ATOM 647 C C . ASP A 1 88 ? 17.767 -3.609 -16.348 1.00 84.19 88 ASP A C 1
ATOM 649 O O . ASP A 1 88 ? 16.931 -3.174 -15.546 1.00 84.19 88 ASP A O 1
ATOM 653 N N . SER A 1 89 ? 18.202 -4.869 -16.278 1.00 85.38 89 SER A N 1
ATOM 654 C CA . SER A 1 89 ? 17.718 -5.829 -15.283 1.00 85.38 89 SER A CA 1
ATOM 655 C C . SER A 1 89 ? 18.021 -5.415 -13.841 1.00 85.38 89 SER A C 1
ATOM 657 O O . SER A 1 89 ? 17.313 -5.830 -12.922 1.00 85.38 89 SER A O 1
ATOM 659 N N . THR A 1 90 ? 19.075 -4.622 -13.620 1.00 86.38 90 THR A N 1
ATOM 660 C CA . THR A 1 90 ? 19.463 -4.173 -12.278 1.00 86.38 90 THR A CA 1
ATOM 661 C C . THR A 1 90 ? 18.522 -3.074 -11.810 1.00 86.38 90 THR A C 1
ATOM 663 O O . THR A 1 90 ? 17.983 -3.167 -10.707 1.00 86.38 90 THR A O 1
ATOM 666 N N . ALA A 1 91 ? 18.248 -2.080 -12.659 1.00 81.25 91 ALA A N 1
ATOM 667 C CA . ALA A 1 91 ? 17.263 -1.041 -12.374 1.00 81.25 91 ALA A CA 1
ATOM 668 C C . ALA A 1 91 ? 15.862 -1.631 -12.153 1.00 81.25 91 ALA A C 1
ATOM 670 O O . ALA A 1 91 ? 15.161 -1.225 -11.220 1.00 81.2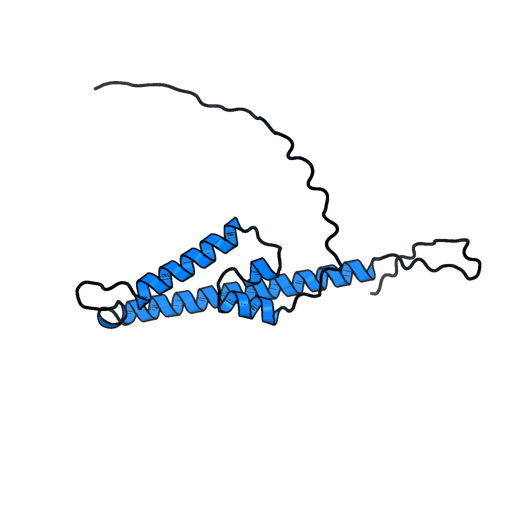5 91 ALA A O 1
ATOM 671 N N . PHE A 1 92 ? 15.482 -2.646 -12.936 1.00 84.81 92 PHE A N 1
ATOM 672 C 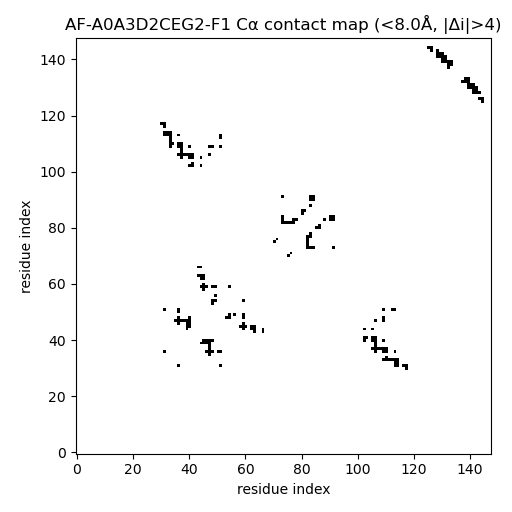CA . PHE A 1 92 ? 14.250 -3.401 -12.713 1.00 84.81 92 PHE A CA 1
ATOM 673 C C . PHE A 1 92 ? 14.234 -4.071 -11.329 1.00 84.81 92 PHE A C 1
ATOM 675 O O . PHE A 1 92 ? 13.299 -3.869 -10.556 1.00 84.81 92 PHE A O 1
ATOM 682 N N . ALA A 1 93 ? 15.289 -4.806 -10.960 1.00 83.06 93 ALA A N 1
ATOM 683 C CA . ALA A 1 93 ? 15.369 -5.481 -9.663 1.00 83.06 93 ALA A CA 1
ATOM 684 C C . ALA A 1 93 ? 15.338 -4.502 -8.475 1.00 83.06 93 ALA A C 1
ATOM 686 O O . ALA A 1 93 ? 14.689 -4.779 -7.464 1.00 83.06 93 ALA A O 1
ATOM 687 N N . VAL A 1 94 ? 15.999 -3.346 -8.596 1.00 86.19 94 VAL A N 1
ATOM 688 C CA . VAL A 1 94 ? 15.982 -2.289 -7.573 1.00 86.19 94 VAL A CA 1
ATOM 689 C C . VAL A 1 94 ? 14.591 -1.670 -7.449 1.00 86.19 94 VAL A C 1
ATOM 691 O O . VAL A 1 94 ? 14.111 -1.478 -6.330 1.00 86.19 94 VAL A O 1
ATOM 694 N N . THR A 1 95 ? 13.916 -1.404 -8.570 1.00 83.69 95 THR A N 1
ATOM 695 C CA . THR A 1 95 ? 12.539 -0.885 -8.583 1.00 83.69 95 THR A CA 1
ATOM 696 C C . THR A 1 95 ? 11.587 -1.874 -7.923 1.00 83.69 95 THR A C 1
ATOM 698 O O . THR A 1 95 ? 10.905 -1.523 -6.960 1.00 83.69 95 THR A O 1
ATOM 701 N N . PHE A 1 96 ? 11.620 -3.135 -8.356 1.00 84.62 96 PHE A N 1
ATOM 702 C CA . PHE A 1 96 ? 10.809 -4.206 -7.788 1.00 84.62 96 PHE A CA 1
ATOM 703 C C . PHE A 1 96 ? 11.067 -4.385 -6.286 1.00 84.62 96 PHE A C 1
ATOM 705 O O . PHE A 1 96 ? 10.129 -4.419 -5.489 1.00 84.62 96 PHE A O 1
ATOM 712 N N . GLY A 1 97 ? 12.338 -4.444 -5.875 1.00 85.25 97 GLY A N 1
ATOM 713 C CA . GLY A 1 97 ? 12.719 -4.560 -4.469 1.00 85.25 97 GLY A CA 1
ATOM 714 C C . GLY A 1 97 ? 12.224 -3.380 -3.632 1.00 85.25 97 GLY A C 1
ATOM 715 O O . GLY A 1 97 ? 11.698 -3.574 -2.535 1.00 85.25 97 GLY A O 1
ATOM 716 N N . SER A 1 98 ? 12.312 -2.162 -4.169 1.00 83.94 98 SER A N 1
ATOM 717 C CA . SER A 1 98 ? 11.822 -0.949 -3.506 1.00 83.94 98 SER A CA 1
ATOM 718 C C . SER A 1 98 ? 10.303 -0.976 -3.327 1.00 83.94 98 SER A C 1
ATOM 720 O O . SER A 1 98 ? 9.809 -0.699 -2.233 1.00 83.94 98 SER A O 1
ATOM 722 N N . VAL A 1 99 ? 9.556 -1.372 -4.363 1.00 82.75 99 VAL A N 1
ATOM 723 C CA . VAL A 1 99 ? 8.094 -1.528 -4.301 1.00 82.75 99 VAL A CA 1
ATOM 724 C C . VAL A 1 99 ? 7.697 -2.605 -3.304 1.00 82.75 99 VAL A C 1
ATOM 726 O O . VAL A 1 99 ? 6.772 -2.397 -2.522 1.00 82.75 99 VAL A O 1
ATOM 729 N N . LEU A 1 100 ? 8.409 -3.733 -3.282 1.00 84.81 100 LEU A N 1
ATOM 730 C CA . LEU A 1 100 ? 8.146 -4.820 -2.345 1.00 84.81 100 LEU A CA 1
ATOM 731 C C . LEU A 1 100 ? 8.298 -4.347 -0.893 1.00 84.81 100 LEU A C 1
ATOM 733 O O . LEU A 1 100 ? 7.407 -4.574 -0.070 1.00 84.81 100 LEU A O 1
ATOM 737 N N . VAL A 1 101 ? 9.391 -3.645 -0.576 1.00 84.81 101 VAL A N 1
ATOM 738 C CA . VAL A 1 101 ? 9.629 -3.084 0.764 1.00 84.81 101 VAL A CA 1
ATOM 739 C C . VAL A 1 101 ? 8.556 -2.055 1.124 1.00 84.81 101 VAL A C 1
ATOM 741 O O . VAL A 1 101 ? 8.004 -2.096 2.227 1.00 84.81 101 VAL A O 1
ATOM 744 N N . LEU A 1 102 ? 8.215 -1.164 0.192 1.00 83.75 102 LEU A N 1
ATOM 745 C CA . LEU A 1 102 ? 7.220 -0.117 0.409 1.00 83.75 102 LEU A CA 1
ATOM 746 C C . LEU A 1 102 ? 5.820 -0.712 0.642 1.00 83.75 102 LEU A C 1
ATOM 748 O O . LEU A 1 102 ? 5.186 -0.397 1.650 1.00 83.75 102 LEU A O 1
ATOM 752 N N . ASN A 1 103 ? 5.373 -1.646 -0.203 1.00 83.56 103 ASN A N 1
ATOM 753 C CA . ASN A 1 103 ? 4.097 -2.353 -0.036 1.00 83.56 103 ASN A CA 1
ATOM 754 C C . ASN A 1 103 ? 4.046 -3.143 1.279 1.00 83.56 103 ASN A C 1
ATOM 756 O O . ASN A 1 103 ? 3.006 -3.173 1.943 1.00 83.56 103 ASN A O 1
ATOM 760 N N . THR A 1 104 ? 5.180 -3.699 1.720 1.00 82.56 104 THR A N 1
ATOM 761 C CA . THR A 1 104 ? 5.285 -4.357 3.029 1.00 82.56 104 THR A CA 1
ATOM 762 C C . THR A 1 104 ? 5.060 -3.397 4.182 1.00 82.56 104 THR A C 1
ATOM 764 O O . THR A 1 104 ? 4.243 -3.677 5.064 1.00 82.56 104 THR A O 1
ATOM 767 N N . GLY A 1 105 ? 5.739 -2.249 4.176 1.00 84.50 105 GLY A N 1
ATOM 768 C CA . GLY A 1 105 ? 5.570 -1.233 5.212 1.00 84.50 105 GLY A CA 1
ATOM 769 C C . GLY A 1 105 ? 4.120 -0.757 5.315 1.00 84.50 105 GLY A C 1
ATOM 770 O O . GLY A 1 105 ? 3.561 -0.683 6.411 1.00 84.50 105 GLY A O 1
ATOM 771 N N . LEU A 1 106 ? 3.480 -0.526 4.170 1.00 87.12 106 LEU A N 1
ATOM 772 C CA . LEU A 1 106 ? 2.082 -0.114 4.088 1.00 87.12 106 LEU A CA 1
ATOM 773 C C . LEU A 1 106 ? 1.112 -1.182 4.610 1.00 87.12 106 LEU A C 1
ATOM 775 O O . LEU A 1 106 ? 0.153 -0.854 5.313 1.00 87.12 106 LEU A O 1
ATOM 779 N N . ALA A 1 107 ? 1.331 -2.458 4.292 1.00 82.06 107 ALA A N 1
ATOM 780 C CA . ALA A 1 107 ? 0.507 -3.548 4.809 1.00 82.06 107 ALA A CA 1
ATOM 781 C C . ALA A 1 107 ? 0.628 -3.680 6.335 1.00 82.06 107 ALA A C 1
ATOM 783 O O . ALA A 1 107 ? -0.383 -3.841 7.023 1.00 82.06 107 ALA A O 1
ATOM 784 N N . ILE A 1 108 ? 1.845 -3.546 6.875 1.00 87.62 108 ILE A N 1
ATOM 785 C CA . ILE A 1 108 ? 2.096 -3.558 8.322 1.00 87.62 108 ILE A CA 1
ATOM 786 C C . ILE A 1 108 ? 1.413 -2.369 9.006 1.00 87.62 108 ILE A C 1
ATOM 788 O O . ILE A 1 108 ? 0.797 -2.545 10.060 1.00 87.62 108 ILE A O 1
ATOM 792 N N . ASP A 1 109 ? 1.487 -1.169 8.430 1.00 88.12 109 ASP A N 1
ATOM 793 C CA . ASP A 1 109 ? 0.822 0.010 8.993 1.00 88.12 109 ASP A CA 1
ATOM 794 C C . ASP A 1 109 ? -0.707 -0.160 8.994 1.00 88.12 109 ASP A C 1
ATOM 796 O O . ASP A 1 109 ? -1.347 0.019 10.030 1.00 88.12 109 ASP A O 1
ATOM 800 N N . ALA A 1 110 ? -1.298 -0.627 7.888 1.00 86.12 110 ALA A N 1
ATOM 801 C CA . ALA A 1 110 ? -2.734 -0.911 7.813 1.00 86.12 110 ALA A CA 1
ATOM 802 C C . ALA A 1 110 ? -3.183 -2.005 8.802 1.00 86.12 110 ALA A C 1
ATOM 804 O O . ALA A 1 110 ? -4.255 -1.887 9.407 1.00 86.12 110 ALA A O 1
ATOM 805 N N . TYR A 1 111 ? -2.359 -3.040 9.007 1.00 90.06 111 TYR A N 1
ATOM 806 C CA . TYR A 1 111 ? -2.579 -4.074 10.022 1.00 90.06 111 TYR A CA 1
ATOM 807 C C . TYR A 1 111 ? -2.616 -3.474 11.432 1.00 90.06 111 TYR A C 1
ATOM 809 O O . TYR A 1 111 ? -3.562 -3.699 12.192 1.00 90.06 111 TYR A O 1
ATOM 817 N N . ARG A 1 112 ? -1.582 -2.699 11.785 1.00 90.19 112 ARG A N 1
ATOM 818 C CA . ARG A 1 112 ? -1.457 -2.054 13.100 1.00 90.19 112 ARG A CA 1
ATOM 819 C C . ARG A 1 112 ? -2.610 -1.092 13.340 1.00 90.19 112 ARG A C 1
ATOM 821 O O . ARG A 1 112 ? -3.184 -1.082 14.424 1.00 90.19 112 ARG A O 1
ATOM 828 N N . GLU A 1 113 ? -3.003 -0.334 12.323 1.00 89.19 113 GLU A N 1
ATOM 829 C CA . GLU A 1 113 ? -4.141 0.573 12.397 1.00 89.19 113 GLU A CA 1
ATOM 830 C C . GLU A 1 113 ? -5.45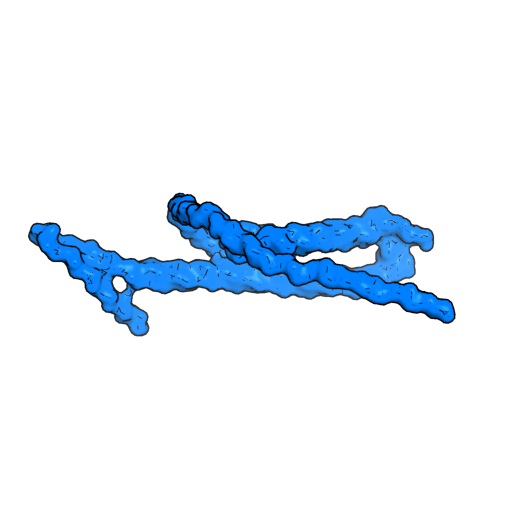2 -0.172 12.686 1.00 89.19 113 GLU A C 1
ATOM 832 O O . GLU A 1 113 ? -6.183 0.218 13.599 1.00 89.19 113 GLU A O 1
ATOM 837 N N . ALA A 1 114 ? -5.721 -1.273 11.978 1.00 88.25 114 ALA A N 1
ATOM 838 C CA . ALA A 1 114 ? -6.898 -2.106 12.212 1.00 88.25 114 ALA A CA 1
ATOM 839 C C . ALA A 1 114 ? -6.909 -2.701 13.630 1.00 88.25 114 ALA A C 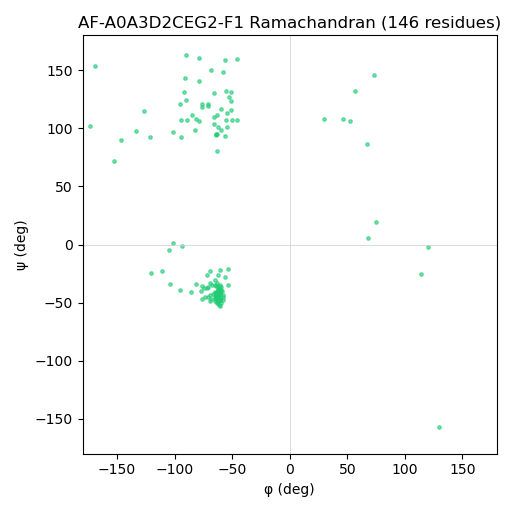1
ATOM 841 O O . ALA A 1 114 ? -7.938 -2.665 14.309 1.00 88.25 114 ALA A O 1
ATOM 842 N N . LYS A 1 115 ? -5.757 -3.190 14.108 1.00 90.00 115 LYS A N 1
ATOM 843 C CA . LYS A 1 115 ? -5.614 -3.719 15.471 1.00 90.00 115 LYS A CA 1
ATOM 844 C C . LYS A 1 115 ? -5.895 -2.639 16.520 1.00 90.00 115 LYS A C 1
ATOM 846 O O . LYS A 1 115 ? -6.701 -2.856 17.422 1.00 90.00 115 LYS A O 1
ATOM 851 N N . ASN A 1 116 ? -5.321 -1.450 16.347 1.00 89.69 116 ASN A N 1
ATOM 852 C CA . ASN A 1 116 ? -5.521 -0.314 17.249 1.00 89.69 116 ASN A CA 1
ATOM 853 C C . ASN A 1 116 ? -6.992 0.140 17.298 1.00 89.69 116 ASN A C 1
ATOM 855 O O . ASN A 1 116 ? -7.477 0.543 18.355 1.00 89.69 116 ASN A O 1
ATOM 859 N N . ILE A 1 117 ? -7.719 0.068 16.174 1.00 86.62 117 ILE A N 1
ATOM 860 C CA . ILE A 1 117 ? -9.162 0.363 16.125 1.00 86.62 117 ILE A CA 1
ATOM 861 C C . ILE A 1 117 ? -9.953 -0.641 16.974 1.00 86.62 117 ILE A C 1
ATOM 863 O O . ILE A 1 117 ? -10.842 -0.233 17.726 1.00 86.62 117 ILE A O 1
ATOM 867 N N . ASN A 1 118 ? -9.631 -1.932 16.883 1.00 87.94 118 ASN A N 1
ATOM 868 C CA . ASN A 1 118 ? -10.300 -2.966 17.674 1.00 87.94 118 ASN A CA 1
ATOM 869 C C . ASN A 1 118 ? -9.970 -2.838 19.169 1.00 87.94 118 ASN A C 1
ATOM 871 O O . ASN A 1 118 ? -10.877 -2.819 19.997 1.00 87.94 118 ASN A O 1
ATOM 875 N N . GLU A 1 119 ? -8.694 -2.665 19.524 1.00 87.50 119 GLU A N 1
ATOM 876 C CA . GLU A 1 119 ? -8.259 -2.497 20.919 1.00 87.50 119 GLU A CA 1
ATOM 877 C C . GLU A 1 119 ? -8.883 -1.252 21.574 1.00 87.50 119 GLU A C 1
ATOM 879 O O . GLU A 1 119 ? -9.328 -1.296 22.723 1.00 87.50 119 GLU A O 1
ATOM 884 N N . GLY A 1 120 ? -8.961 -0.135 20.842 1.00 82.19 120 GLY A N 1
ATOM 885 C CA . GLY A 1 120 ? -9.630 1.080 21.310 1.00 82.19 120 GLY A CA 1
ATOM 886 C C . GLY A 1 120 ? -11.138 0.898 21.504 1.00 82.19 120 GLY A C 1
ATOM 887 O O . GLY A 1 120 ? -11.727 1.525 22.383 1.00 82.19 120 GLY A O 1
ATOM 888 N N . ARG A 1 121 ? -11.775 0.021 20.720 1.00 76.75 121 ARG A N 1
ATOM 889 C CA . ARG A 1 121 ? -13.192 -0.313 20.888 1.00 76.75 121 ARG A CA 1
ATOM 890 C C . ARG A 1 121 ? -13.434 -1.184 22.108 1.00 76.75 121 ARG A C 1
ATOM 892 O O . ARG A 1 121 ? -14.345 -0.877 22.867 1.00 76.75 121 ARG A O 1
ATOM 899 N N . ASN A 1 122 ? -12.620 -2.215 22.314 1.00 73.94 122 ASN A N 1
ATOM 900 C CA . ASN A 1 122 ? -12.757 -3.103 23.468 1.00 73.94 122 ASN A CA 1
ATOM 901 C C . ASN A 1 122 ? -12.644 -2.314 24.779 1.00 73.94 122 ASN A C 1
ATOM 903 O O . ASN A 1 122 ? -13.468 -2.494 25.670 1.00 73.94 122 ASN A O 1
ATOM 907 N N . ARG A 1 123 ? -11.724 -1.340 24.839 1.00 73.56 123 ARG A N 1
ATOM 908 C CA . ARG A 1 123 ? -11.630 -0.393 25.962 1.00 73.56 123 ARG A CA 1
ATOM 909 C C . ARG A 1 123 ? -12.879 0.476 26.148 1.00 73.56 123 ARG A C 1
ATOM 911 O O . ARG A 1 123 ? -13.275 0.740 27.273 1.00 73.56 123 ARG A O 1
ATOM 918 N N . LYS A 1 124 ? -13.524 0.940 25.073 1.00 68.50 124 LYS A N 1
ATOM 919 C CA . LYS A 1 124 ? -14.782 1.708 25.184 1.00 68.50 124 LYS A CA 1
ATOM 920 C C . LYS A 1 124 ? -15.961 0.835 25.616 1.00 68.50 124 LYS A C 1
ATOM 922 O O . LYS A 1 124 ? -16.802 1.291 26.384 1.00 68.50 124 LYS A O 1
ATOM 927 N N . ALA A 1 125 ? -16.010 -0.411 25.149 1.00 63.00 125 ALA A N 1
ATOM 928 C CA . ALA A 1 125 ? -17.027 -1.374 25.553 1.00 63.00 125 ALA A CA 1
ATOM 929 C C . ALA A 1 125 ? -16.907 -1.724 27.046 1.00 63.00 125 ALA A C 1
ATOM 931 O O . ALA A 1 125 ? -17.918 -1.746 27.735 1.00 63.00 125 ALA A O 1
ATOM 932 N N . SER A 1 126 ? -15.688 -1.899 27.572 1.00 60.72 126 SER A N 1
ATOM 933 C CA . SER A 1 126 ? -15.471 -2.159 29.005 1.00 60.72 126 SER A CA 1
ATOM 934 C C . SER A 1 126 ? -15.783 -0.961 29.908 1.00 60.72 126 SER A C 1
ATOM 936 O O . SER A 1 126 ? -16.035 -1.144 31.091 1.00 60.72 126 SER A O 1
ATOM 938 N N . LEU A 1 127 ? -15.758 0.260 29.367 1.00 63.03 127 LEU A N 1
ATOM 939 C CA . LEU A 1 127 ? -16.095 1.495 30.087 1.00 63.03 127 LEU A CA 1
ATOM 940 C C . LEU A 1 127 ? -17.564 1.911 29.923 1.00 63.03 127 LEU A C 1
ATOM 942 O O . LEU A 1 127 ? -17.971 2.937 30.466 1.00 63.03 127 LEU A O 1
ATOM 946 N N . SER A 1 128 ? -18.357 1.162 29.151 1.00 55.69 128 SER A N 1
ATOM 947 C CA . SER A 1 128 ? -19.781 1.453 29.007 1.00 55.69 128 SER A CA 1
ATOM 948 C C . SER A 1 128 ? -20.475 1.095 30.324 1.00 55.69 128 SER A C 1
ATOM 950 O O . SER A 1 128 ? -20.361 -0.055 30.750 1.00 55.69 128 SER A O 1
ATOM 952 N N . PRO A 1 129 ? -21.148 2.047 30.997 1.00 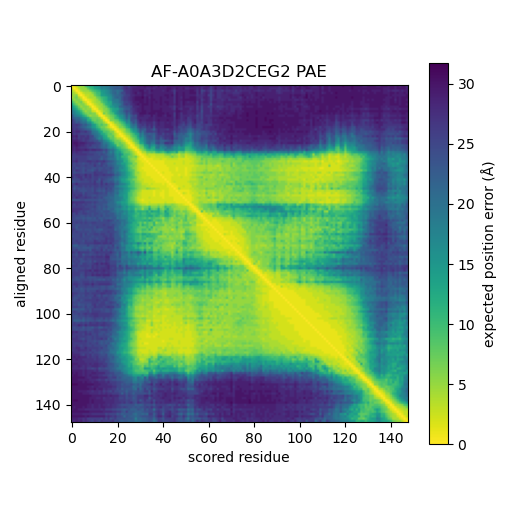54.72 129 PRO A N 1
ATOM 953 C CA . PRO A 1 129 ? -21.769 1.787 32.285 1.00 54.72 129 PRO A CA 1
ATOM 954 C C . PRO A 1 129 ? -22.799 0.678 32.108 1.00 54.72 129 PRO A C 1
ATOM 956 O O . PRO A 1 129 ? -23.773 0.830 31.372 1.00 54.72 129 PRO A O 1
ATOM 959 N N . THR A 1 130 ? -22.579 -0.453 32.771 1.00 54.84 130 THR A N 1
ATOM 960 C CA . THR A 1 130 ? -23.637 -1.431 32.991 1.00 54.84 130 THR A CA 1
ATOM 961 C C . THR A 1 130 ? -24.676 -0.756 33.872 1.00 54.84 130 THR A C 1
ATOM 963 O O . THR A 1 130 ? -24.533 -0.706 35.090 1.00 54.84 130 THR A O 1
ATOM 966 N N . THR A 1 131 ? -25.704 -0.182 33.250 1.00 53.88 131 THR A N 1
ATOM 967 C CA . THR A 1 131 ? -26.960 0.122 33.926 1.00 53.88 131 THR A CA 1
ATOM 968 C C . THR A 1 131 ? -27.556 -1.208 34.360 1.00 53.88 131 THR A C 1
ATOM 970 O O . THR A 1 131 ? -28.198 -1.897 33.567 1.00 53.88 131 THR A O 1
ATOM 973 N N . PHE A 1 132 ? -27.300 -1.599 35.602 1.00 54.81 132 PHE A N 1
ATOM 974 C CA . PHE A 1 132 ? -28.106 -2.613 36.256 1.00 54.81 132 PHE A CA 1
ATOM 975 C C . PHE A 1 132 ? -29.413 -1.934 36.655 1.00 54.81 132 PHE A C 1
ATOM 977 O O . PHE A 1 132 ? -29.397 -0.927 37.361 1.00 54.81 132 PHE A O 1
ATOM 984 N N . ALA A 1 133 ? -30.537 -2.448 36.160 1.00 49.94 133 ALA A N 1
ATOM 985 C CA . ALA A 1 133 ? -31.800 -2.198 36.828 1.00 49.94 133 ALA A CA 1
ATOM 986 C C . ALA A 1 133 ? -31.753 -3.004 38.129 1.00 49.94 133 ALA A C 1
ATOM 988 O O . ALA A 1 133 ? -31.586 -4.224 38.086 1.00 49.94 133 ALA A O 1
ATOM 989 N N . ASP A 1 134 ? -31.843 -2.321 39.270 1.00 54.75 134 ASP A N 1
ATOM 990 C CA . ASP A 1 134 ? -32.136 -2.989 40.539 1.00 54.75 134 ASP A CA 1
ATOM 991 C C . ASP A 1 134 ? -33.461 -3.765 40.400 1.00 54.75 134 ASP A C 1
ATOM 993 O O . ASP A 1 134 ? -34.267 -3.435 39.522 1.00 54.75 134 ASP A O 1
ATOM 997 N N . ALA A 1 135 ? -33.710 -4.775 41.238 1.00 57.28 135 ALA A N 1
ATOM 998 C CA . ALA A 1 135 ? -34.907 -5.629 41.137 1.00 57.28 135 ALA A CA 1
ATOM 999 C C . ALA A 1 135 ? -36.234 -4.830 41.112 1.00 57.28 135 ALA A C 1
ATOM 1001 O O . ALA A 1 135 ? -37.240 -5.299 40.580 1.00 57.28 135 ALA A O 1
ATOM 1002 N N . ASP A 1 136 ? -36.190 -3.589 41.600 1.00 63.75 136 ASP A N 1
ATOM 1003 C CA . ASP A 1 136 ? -37.320 -2.677 41.747 1.00 63.75 136 ASP A CA 1
ATOM 1004 C C . ASP A 1 136 ? -37.385 -1.601 40.637 1.00 63.75 136 ASP A C 1
ATOM 1006 O O . ASP A 1 136 ? -38.242 -0.720 40.671 1.00 63.75 136 ASP A O 1
ATOM 1010 N N . GLY A 1 137 ? -36.462 -1.609 39.665 1.00 58.72 137 GLY A N 1
ATOM 1011 C CA . GLY A 1 137 ? -36.470 -0.736 38.479 1.00 58.72 137 GLY A CA 1
ATOM 1012 C C . GLY A 1 137 ? -36.240 0.766 38.721 1.00 58.72 137 GLY A C 1
ATOM 1013 O O . GLY A 1 137 ? -36.342 1.556 37.784 1.00 58.72 137 GLY A O 1
ATOM 1014 N N . THR A 1 138 ? -35.932 1.191 39.950 1.00 57.97 138 THR A N 1
ATOM 1015 C CA . THR A 1 138 ? -35.955 2.614 40.354 1.00 57.97 138 THR A CA 1
ATOM 1016 C C . THR A 1 138 ? -34.583 3.279 40.501 1.00 57.97 138 THR A C 1
ATOM 1018 O O . THR A 1 138 ? -34.517 4.493 40.705 1.00 57.97 138 THR A O 1
ATOM 1021 N N . ARG A 1 139 ? -33.471 2.543 40.357 1.00 52.47 139 ARG A N 1
ATOM 1022 C CA . ARG A 1 139 ? -32.112 3.106 40.433 1.00 52.47 139 ARG A CA 1
ATOM 1023 C C . ARG A 1 139 ? -31.278 2.748 39.208 1.00 52.47 139 ARG A C 1
ATOM 1025 O O . ARG A 1 139 ? -30.927 1.594 39.007 1.00 52.47 139 ARG A O 1
ATOM 1032 N N . TYR A 1 140 ? -30.910 3.768 38.433 1.00 53.25 140 TYR A N 1
ATOM 1033 C CA . TYR A 1 140 ? -29.864 3.683 37.414 1.00 53.25 140 TYR A CA 1
ATOM 1034 C C . TYR A 1 140 ? -28.547 4.146 38.043 1.00 53.25 140 TYR A C 1
ATOM 1036 O O . TYR A 1 140 ? -28.259 5.340 38.099 1.00 53.25 140 TYR A O 1
ATOM 1044 N N . GLY A 1 141 ? -27.768 3.208 38.577 1.00 54.91 141 GLY A N 1
ATOM 1045 C CA . GLY A 1 141 ? -26.393 3.465 39.002 1.00 54.91 141 GLY A CA 1
ATOM 1046 C C . GLY A 1 141 ? -25.421 3.162 37.862 1.00 54.91 141 GLY A C 1
ATOM 1047 O O . GLY A 1 141 ? -25.507 2.099 37.253 1.00 54.91 141 GLY A O 1
ATOM 1048 N N . ALA A 1 142 ? -24.498 4.078 37.566 1.00 52.97 142 ALA A N 1
ATOM 1049 C CA . ALA A 1 142 ? -23.350 3.794 36.709 1.00 52.97 142 ALA A CA 1
ATOM 1050 C C . ALA A 1 142 ? -22.204 3.280 37.589 1.00 52.97 142 ALA A C 1
ATOM 1052 O O . ALA A 1 142 ? -21.607 4.054 38.334 1.00 52.97 142 ALA A O 1
ATOM 1053 N N . GLU A 1 143 ? -21.902 1.984 37.526 1.00 49.16 143 GLU A N 1
ATOM 1054 C CA . GLU A 1 143 ? -20.735 1.420 38.207 1.00 49.16 143 GLU A CA 1
ATOM 1055 C C . GLU A 1 143 ? -19.558 1.347 37.221 1.00 49.16 143 GLU A C 1
ATOM 1057 O O . GLU A 1 143 ? -19.646 0.713 36.167 1.00 49.16 143 GLU A O 1
ATOM 1062 N N . LEU A 1 144 ? -18.450 2.021 37.540 1.00 51.91 144 LEU A N 1
ATOM 1063 C CA . LEU A 1 144 ? -17.202 1.901 36.786 1.00 51.91 144 LEU A CA 1
ATOM 1064 C C . LEU A 1 144 ? -16.465 0.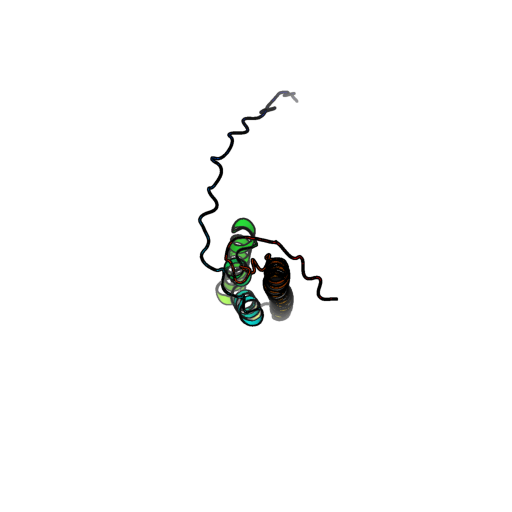647 37.265 1.00 51.91 144 LEU A C 1
ATOM 1066 O O . LEU A 1 144 ? -15.775 0.675 38.284 1.00 51.91 144 LEU A O 1
ATOM 1070 N N . ARG A 1 145 ? -16.596 -0.464 36.533 1.00 48.56 145 ARG A N 1
ATOM 1071 C CA . ARG A 1 145 ? -15.781 -1.658 36.792 1.00 48.56 145 ARG A CA 1
ATOM 1072 C C . ARG A 1 145 ? -14.387 -1.489 36.199 1.00 48.56 145 ARG A C 1
ATOM 1074 O O . ARG A 1 145 ? -14.192 -1.591 34.990 1.00 48.56 145 ARG A O 1
ATOM 1081 N N . PHE A 1 146 ? -13.407 -1.275 37.069 1.00 48.97 146 PHE A N 1
ATOM 1082 C CA . PHE A 1 146 ? -11.996 -1.382 36.717 1.00 48.97 146 PHE A CA 1
ATOM 1083 C C . PHE A 1 146 ? -11.590 -2.860 36.762 1.00 48.97 146 PHE A C 1
ATOM 1085 O O . PHE A 1 146 ? -11.519 -3.454 37.835 1.00 48.97 146 PHE A O 1
ATOM 1092 N N . ALA A 1 147 ? -11.370 -3.466 35.594 1.00 50.94 147 ALA A N 1
ATOM 1093 C CA . ALA A 1 147 ? -10.664 -4.740 35.498 1.00 50.94 147 ALA A CA 1
ATOM 1094 C C . ALA A 1 147 ? -9.161 -4.429 35.461 1.00 50.94 147 ALA A C 1
ATOM 1096 O O . ALA A 1 147 ? -8.696 -3.801 34.506 1.00 50.94 147 ALA A O 1
ATOM 1097 N N . TRP A 1 148 ? -8.455 -4.791 36.533 1.00 48.38 148 TRP A N 1
ATOM 1098 C CA . TRP A 1 148 ? -6.996 -4.715 36.638 1.00 48.38 148 TRP A CA 1
ATOM 1099 C C . TRP A 1 148 ? -6.363 -6.000 36.111 1.00 48.38 148 TRP A C 1
ATOM 1101 O O . TRP A 1 148 ? -6.943 -7.079 36.377 1.00 48.38 148 TRP A O 1
#

Solvent-accessible surface area (backbone atoms only — not comparable to full-atom values): 8880 Å² total; per-residue (Å²): 135,85,90,82,85,88,78,87,80,88,78,79,81,80,84,70,76,68,77,77,75,70,79,70,80,72,64,86,78,73,83,60,55,28,69,56,21,16,50,36,10,50,79,39,45,31,47,10,37,58,72,64,65,77,60,60,64,83,59,29,51,57,40,37,51,50,52,52,51,49,53,40,52,61,77,67,42,72,51,102,84,41,40,50,59,75,73,36,54,62,62,38,50,52,50,53,52,51,50,52,53,51,33,47,53,47,13,52,49,26,20,51,51,24,47,51,54,44,56,57,45,54,56,51,60,61,66,51,58,59,64,49,67,46,101,80,69,79,49,84,52,76,56,88,69,80,83,128

Sequence (148 aa):
MLHAFLALALTASTASAAPAEQPVARGPAREKKPLLAAGLNWFVPGAGYMYNGRKPALVTVPMMAGAAGLTYIENFHQFDGGTLREIDSTAFAVTFGSVLVLNTGLAIDAYREAKNINEGRNRKASLSPTTFADADGTRYGAELRFAW

Mean predicted aligned error: 15.62 Å

pLDDT: mean 70.61, std 15.96, range [36.0, 91.38]